Protein AF-A0A3B0M1D8-F1 (afdb_monomer)

Radius of gyration: 18.36 Å; Cα contacts (8 Å, |Δi|>4): 125; chains: 1; bounding box: 50×29×47 Å

Solvent-accessible surface area (backbone atoms only — not comparable to full-atom values): 7432 Å² total; per-residue (Å²): 114,66,66,67,25,56,79,32,48,91,76,76,40,75,44,75,42,72,44,87,62,66,86,48,52,65,48,58,55,61,73,88,69,84,88,58,94,78,61,85,88,63,89,70,65,47,61,24,15,46,59,40,42,51,53,50,51,55,58,25,70,72,49,78,82,52,65,93,92,53,90,46,86,72,48,75,86,75,69,91,86,68,52,72,69,62,55,46,47,76,59,15,56,43,82,42,82,45,72,60,96,91,45,77,35,52,40,78,42,70,41,88,98,46,68,124

InterPro domains:
  IPR046454 Terminase large subunit GpA, endonuclease domain [PF20454] (2-115)

Sequence (116 aa):
MYDFCRERLGRRIWAIKGESARAGKRSPVWLTKRITPRSKSGFKPIIIGVNAAKDTIC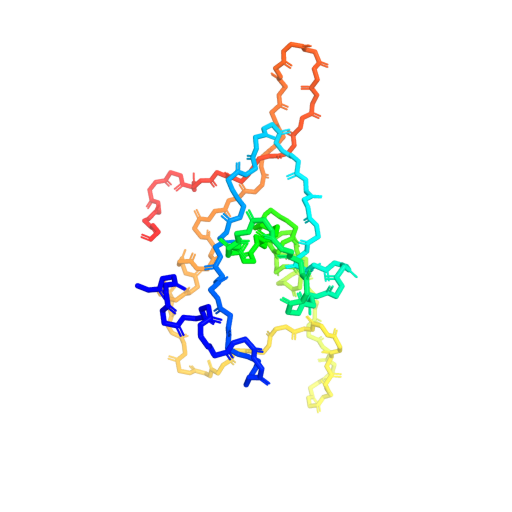ARLHLEPAERGQPSPAYMHFPVDRDLPYFSQLLAERSVVKAIGGQRYRVWEQIPCRAN

pLDDT: mean 81.64, std 9.62, range [47.12, 92.94]

Structure (mmCIF, N/CA/C/O backbone):
data_AF-A0A3B0M1D8-F1
#
_entry.id   AF-A0A3B0M1D8-F1
#
loop_
_atom_site.group_PDB
_atom_site.id
_atom_site.type_symbol
_atom_site.label_atom_id
_atom_site.label_alt_id
_atom_site.label_comp_id
_atom_site.label_asym_id
_atom_site.label_entity_id
_atom_site.label_seq_id
_atom_site.pdbx_PDB_ins_code
_atom_site.Cartn_x
_atom_site.Cartn_y
_atom_site.Cartn_z
_atom_site.occupancy
_atom_site.B_iso_or_equiv
_atom_site.auth_seq_id
_atom_site.auth_comp_id
_atom_site.auth_asym_id
_atom_site.auth_atom_id
_atom_site.pdbx_PDB_model_num
ATOM 1 N N . MET A 1 1 ? 5.602 -17.507 -16.059 1.00 63.75 1 MET A N 1
ATOM 2 C CA . MET A 1 1 ? 4.718 -16.337 -15.817 1.00 63.75 1 MET A CA 1
ATOM 3 C C . MET A 1 1 ? 4.990 -15.199 -16.802 1.00 63.75 1 MET A C 1
ATOM 5 O O . MET A 1 1 ? 4.064 -14.763 -17.470 1.00 63.75 1 MET A O 1
ATOM 9 N N . TYR A 1 2 ? 6.230 -14.713 -16.916 1.00 72.88 2 TYR A N 1
ATOM 10 C CA . TYR A 1 2 ? 6.538 -13.528 -17.725 1.00 72.88 2 TYR A CA 1
ATOM 11 C C . TYR A 1 2 ? 6.308 -13.715 -19.236 1.00 72.88 2 TYR A C 1
ATOM 13 O O . TYR A 1 2 ? 5.731 -12.829 -19.864 1.00 72.88 2 TYR A O 1
ATOM 21 N N . ASP A 1 3 ? 6.637 -14.882 -19.798 1.00 74.81 3 ASP A N 1
ATOM 22 C CA . ASP A 1 3 ? 6.400 -15.169 -21.223 1.00 74.81 3 ASP A CA 1
ATOM 23 C C . ASP A 1 3 ? 4.909 -15.211 -21.582 1.00 74.81 3 ASP A C 1
ATOM 25 O O . ASP A 1 3 ? 4.492 -14.648 -22.593 1.00 74.81 3 ASP A O 1
ATOM 29 N N . PHE A 1 4 ? 4.081 -15.759 -20.685 1.00 79.62 4 PHE A N 1
ATOM 30 C CA . PHE A 1 4 ? 2.625 -15.793 -20.846 1.00 79.62 4 PHE A CA 1
ATOM 31 C C . PHE A 1 4 ? 2.022 -14.386 -20.971 1.00 79.62 4 PHE A C 1
ATOM 33 O O . PHE A 1 4 ? 1.161 -14.145 -21.825 1.00 79.62 4 PHE A O 1
ATOM 40 N N . CYS A 1 5 ? 2.479 -13.452 -20.128 1.00 80.25 5 CYS A N 1
ATOM 41 C CA . CYS A 1 5 ? 2.036 -12.059 -20.160 1.00 80.25 5 CYS A CA 1
ATOM 42 C C . CYS A 1 5 ? 2.596 -11.310 -21.377 1.00 80.25 5 CYS A C 1
ATOM 44 O O . CYS A 1 5 ? 1.894 -10.476 -21.947 1.00 80.25 5 CYS A O 1
ATOM 46 N N . ARG A 1 6 ? 3.828 -11.618 -21.808 1.00 75.69 6 ARG A N 1
ATOM 47 C CA . ARG A 1 6 ? 4.478 -10.994 -22.972 1.00 75.69 6 ARG A CA 1
ATOM 48 C C . ARG A 1 6 ? 3.668 -11.176 -24.251 1.00 75.69 6 ARG A C 1
ATOM 50 O O . ARG A 1 6 ? 3.403 -10.200 -24.947 1.00 75.69 6 ARG A O 1
ATOM 57 N N . GLU A 1 7 ? 3.241 -12.401 -24.529 1.00 77.06 7 GLU A N 1
ATOM 58 C CA . GLU A 1 7 ? 2.466 -12.743 -25.731 1.00 77.06 7 GLU A CA 1
ATOM 59 C C . GLU A 1 7 ? 1.076 -12.090 -25.753 1.00 77.06 7 GLU A C 1
ATOM 61 O O . GLU A 1 7 ? 0.484 -11.896 -26.812 1.00 77.06 7 GLU A O 1
ATOM 66 N N . ARG A 1 8 ? 0.544 -11.725 -24.580 1.00 80.19 8 ARG A N 1
ATOM 67 C CA . ARG A 1 8 ? -0.835 -11.246 -24.403 1.00 80.19 8 ARG A CA 1
ATOM 68 C C . ARG A 1 8 ? -0.925 -9.761 -24.042 1.00 80.19 8 ARG A C 1
ATOM 70 O O . ARG A 1 8 ? -1.992 -9.295 -23.640 1.00 80.19 8 ARG A O 1
ATOM 77 N N . LEU A 1 9 ? 0.144 -8.990 -24.258 1.00 75.12 9 LEU A N 1
ATOM 78 C CA . LEU A 1 9 ? 0.164 -7.540 -24.018 1.00 75.12 9 LEU A CA 1
ATOM 79 C C . LEU A 1 9 ? -0.956 -6.792 -24.766 1.00 75.12 9 LEU A C 1
ATOM 81 O O . LEU A 1 9 ? -1.543 -5.861 -24.216 1.00 75.12 9 LEU A O 1
ATOM 85 N N . GLY A 1 10 ? -1.314 -7.229 -25.981 1.00 73.81 10 GLY A N 1
ATOM 86 C CA . GLY A 1 10 ? -2.427 -6.656 -26.756 1.00 73.81 10 GLY A CA 1
ATOM 87 C C . GLY A 1 10 ? -3.805 -6.834 -26.102 1.00 73.81 10 GLY A C 1
ATOM 88 O O . GLY A 1 10 ? -4.696 -6.017 -26.310 1.00 73.81 10 GLY A O 1
ATOM 89 N N . ARG A 1 11 ? -3.958 -7.850 -25.242 1.00 82.94 11 ARG A N 1
AT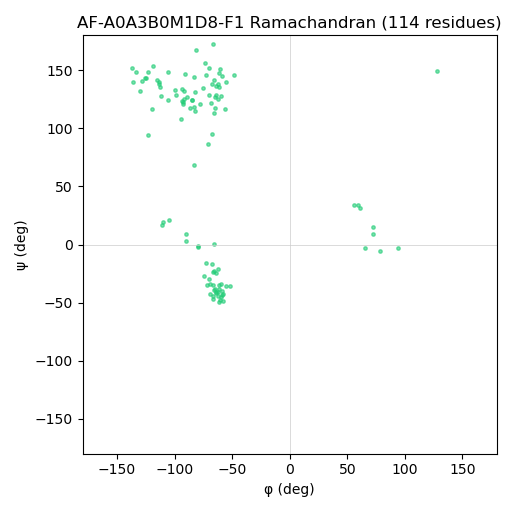OM 90 C CA . ARG A 1 11 ? -5.183 -8.141 -24.477 1.00 82.94 11 ARG A CA 1
ATOM 91 C C . ARG A 1 11 ? -5.225 -7.440 -23.116 1.00 82.94 11 ARG A C 1
ATOM 93 O O . ARG A 1 11 ? -6.106 -7.741 -22.320 1.00 82.94 11 ARG A O 1
ATOM 100 N N . ARG A 1 12 ? -4.285 -6.524 -22.838 1.00 79.19 12 ARG A N 1
ATOM 101 C CA . ARG A 1 12 ? -4.144 -5.825 -21.543 1.00 79.19 12 ARG A CA 1
ATOM 102 C C . ARG A 1 12 ? -3.871 -6.774 -20.365 1.00 79.19 12 ARG A C 1
ATOM 104 O O . ARG A 1 12 ? -4.256 -6.494 -19.237 1.00 79.19 12 ARG A O 1
ATOM 111 N N . ILE A 1 13 ? -3.188 -7.890 -20.627 1.00 83.06 13 ILE A N 1
ATOM 112 C CA . ILE A 1 13 ? -2.700 -8.808 -19.592 1.00 83.06 13 ILE A CA 1
ATOM 113 C C . ILE A 1 13 ? -1.261 -8.415 -19.254 1.00 83.06 13 ILE A C 1
ATOM 115 O O . ILE A 1 13 ? -0.402 -8.375 -20.137 1.00 83.06 13 ILE A O 1
ATOM 119 N N . TRP A 1 14 ? -0.991 -8.129 -17.980 1.00 81.44 14 TRP A N 1
ATOM 120 C CA . TRP A 1 14 ? 0.301 -7.616 -17.524 1.00 81.44 14 TRP A CA 1
ATOM 121 C C . TRP A 1 14 ? 0.894 -8.476 -16.412 1.00 81.44 14 TRP A C 1
ATOM 123 O O . TRP A 1 14 ? 0.173 -8.946 -15.537 1.00 81.44 14 TRP A O 1
ATOM 133 N N . ALA A 1 15 ? 2.220 -8.635 -16.411 1.00 85.75 15 ALA A N 1
ATOM 134 C CA . ALA A 1 15 ? 2.918 -9.116 -15.224 1.00 85.75 15 ALA A CA 1
ATOM 135 C C . ALA A 1 15 ? 3.193 -7.920 -14.318 1.00 85.75 15 ALA A C 1
ATOM 137 O O . ALA A 1 15 ? 3.809 -6.952 -14.762 1.00 85.75 15 ALA A O 1
ATOM 138 N N . ILE A 1 16 ? 2.745 -7.995 -13.070 1.00 86.75 16 ILE A N 1
ATOM 139 C CA . ILE A 1 16 ? 2.902 -6.935 -12.077 1.00 86.75 16 ILE A CA 1
ATOM 140 C C . ILE A 1 16 ? 3.826 -7.444 -10.977 1.00 86.75 16 ILE A C 1
ATOM 142 O O . ILE A 1 16 ? 3.720 -8.589 -10.542 1.00 86.75 16 ILE A O 1
ATOM 146 N N . LYS A 1 17 ? 4.734 -6.585 -10.526 1.00 88.06 17 LYS A N 1
ATOM 147 C CA . LYS A 1 17 ? 5.616 -6.831 -9.391 1.00 88.06 17 LYS A CA 1
ATOM 148 C C . LYS A 1 17 ? 5.665 -5.579 -8.516 1.00 88.06 17 LYS A C 1
ATOM 150 O O . LYS A 1 17 ? 5.725 -4.461 -9.018 1.00 88.06 17 LYS A O 1
ATOM 155 N N . GLY A 1 18 ? 5.663 -5.762 -7.200 1.00 84.88 18 GLY A N 1
ATOM 156 C CA . GLY A 1 18 ? 5.895 -4.665 -6.265 1.00 84.88 18 GLY A CA 1
ATOM 157 C C . GLY A 1 18 ? 7.329 -4.140 -6.355 1.00 84.88 18 GLY A C 1
ATOM 158 O O . GLY A 1 18 ? 8.287 -4.910 -6.458 1.00 84.88 18 GLY A O 1
ATOM 159 N N . GLU A 1 19 ? 7.486 -2.822 -6.323 1.00 85.56 19 GLU A N 1
ATOM 160 C CA . GLU A 1 19 ? 8.785 -2.175 -6.206 1.00 85.56 19 GLU A CA 1
ATOM 161 C C . GLU A 1 19 ? 9.456 -2.555 -4.883 1.00 85.56 19 GLU A C 1
ATOM 163 O O . GLU A 1 19 ? 8.921 -2.310 -3.803 1.00 85.56 19 GLU A O 1
ATOM 168 N N . SER A 1 20 ? 10.679 -3.079 -4.965 1.00 80.38 20 SER A N 1
ATOM 169 C CA . SER A 1 20 ? 11.572 -3.199 -3.811 1.00 80.38 20 SER A CA 1
ATOM 170 C C . SER A 1 20 ? 12.304 -1.869 -3.602 1.00 80.38 20 SER A C 1
ATOM 172 O O . SER A 1 20 ? 13.505 -1.756 -3.870 1.00 80.38 20 SER A O 1
ATOM 174 N N . ALA A 1 21 ? 11.566 -0.838 -3.194 1.00 71.94 21 ALA A N 1
ATOM 175 C CA . ALA A 1 21 ? 12.103 0.509 -3.035 1.00 71.94 21 ALA A CA 1
ATOM 176 C C . ALA A 1 21 ? 13.157 0.558 -1.916 1.00 71.94 21 ALA A C 1
ATOM 178 O O . ALA A 1 21 ? 12.904 0.168 -0.777 1.00 71.94 21 ALA A O 1
ATOM 179 N N . ARG A 1 22 ? 14.348 1.076 -2.236 1.00 67.94 22 ARG A N 1
ATOM 180 C CA . ARG A 1 22 ? 15.428 1.314 -1.266 1.00 67.94 22 ARG A CA 1
ATOM 181 C C . ARG A 1 22 ? 15.320 2.731 -0.692 1.00 67.94 22 ARG A C 1
ATOM 183 O O . ARG A 1 22 ? 14.914 3.653 -1.398 1.00 67.94 22 ARG A O 1
ATOM 190 N N . ALA A 1 23 ? 15.706 2.896 0.575 1.00 67.44 23 ALA A N 1
ATOM 191 C CA . ALA A 1 23 ? 15.824 4.192 1.260 1.00 67.44 23 ALA A CA 1
ATOM 192 C C . ALA A 1 23 ? 14.545 5.064 1.270 1.00 67.44 23 ALA A C 1
ATOM 194 O O . ALA A 1 23 ? 14.615 6.286 1.191 1.00 67.44 23 ALA A O 1
ATOM 195 N N . GLY A 1 24 ? 13.358 4.450 1.345 1.00 68.69 24 GLY A N 1
ATOM 196 C CA . GLY A 1 24 ? 12.095 5.189 1.496 1.00 68.69 24 GLY A CA 1
ATOM 197 C C . GLY A 1 24 ? 11.621 5.949 0.250 1.00 68.69 24 GLY A C 1
ATOM 198 O O . GLY A 1 24 ? 10.729 6.798 0.357 1.00 68.69 24 GLY A O 1
ATOM 199 N N . LYS A 1 25 ? 12.183 5.649 -0.933 1.00 80.06 25 LYS A N 1
ATOM 200 C CA . LYS A 1 25 ? 11.669 6.168 -2.209 1.00 80.06 25 LYS A CA 1
ATOM 201 C C . LYS A 1 25 ? 10.210 5.747 -2.426 1.00 80.06 25 LYS A C 1
ATOM 203 O O . LYS A 1 25 ? 9.791 4.656 -2.028 1.00 80.06 25 LYS A O 1
ATOM 208 N N . ARG A 1 26 ? 9.449 6.640 -3.059 1.00 80.38 26 ARG A N 1
ATOM 209 C CA . ARG A 1 26 ? 8.034 6.470 -3.402 1.00 80.38 26 ARG A CA 1
ATOM 210 C C . ARG A 1 26 ? 7.873 6.637 -4.905 1.00 80.38 26 ARG A C 1
ATOM 212 O O . ARG A 1 26 ? 7.758 7.758 -5.393 1.00 80.38 26 ARG A O 1
ATOM 219 N N . SER A 1 27 ? 7.893 5.528 -5.631 1.00 85.19 27 SER A N 1
ATOM 220 C CA . SER A 1 27 ? 7.425 5.527 -7.015 1.00 85.19 27 SER A CA 1
ATOM 221 C C . SER A 1 27 ? 5.895 5.613 -7.032 1.00 85.19 27 SER A C 1
ATOM 223 O O . SER A 1 27 ? 5.253 5.253 -6.040 1.00 85.19 27 SER A O 1
ATOM 225 N N . PRO A 1 28 ? 5.280 6.103 -8.119 1.00 84.94 28 PRO A N 1
ATOM 226 C CA . PRO A 1 28 ? 3.827 6.164 -8.206 1.00 84.94 28 PRO A CA 1
ATOM 227 C C . PRO A 1 28 ? 3.193 4.766 -8.108 1.00 84.94 28 PRO A C 1
ATOM 229 O O . PRO A 1 28 ? 3.788 3.763 -8.509 1.00 84.94 28 PRO A O 1
ATOM 232 N N . VAL A 1 29 ? 1.959 4.707 -7.593 1.00 86.25 29 VAL A N 1
ATOM 233 C CA . VAL A 1 29 ? 1.193 3.451 -7.457 1.00 86.25 29 VAL A CA 1
ATOM 234 C C . VAL A 1 29 ? 0.946 2.804 -8.819 1.00 86.25 29 VAL A C 1
ATOM 236 O O . VAL A 1 29 ? 1.039 1.592 -8.966 1.00 86.25 29 VAL A O 1
ATOM 239 N N . TRP A 1 30 ? 0.676 3.609 -9.842 1.00 85.69 30 TRP A N 1
ATOM 240 C CA . TRP A 1 30 ? 0.546 3.133 -11.211 1.00 85.69 30 TRP A CA 1
ATOM 241 C C . TRP A 1 30 ? 1.526 3.854 -12.126 1.00 85.69 30 TRP A C 1
ATOM 243 O O . TRP A 1 30 ? 1.859 5.020 -11.915 1.00 85.69 30 TRP A O 1
ATOM 253 N N . LEU A 1 31 ? 1.988 3.151 -13.159 1.00 76.56 31 LEU A N 1
ATOM 254 C CA . LEU A 1 31 ? 2.895 3.708 -14.154 1.00 76.56 31 LEU A CA 1
ATOM 255 C C . LEU A 1 31 ? 2.252 4.912 -14.851 1.00 76.56 31 LEU A C 1
ATOM 257 O O . LEU A 1 31 ? 1.174 4.807 -15.432 1.00 76.56 31 LEU A O 1
ATOM 261 N N . THR A 1 32 ? 2.963 6.036 -14.879 1.00 74.19 32 THR A N 1
ATOM 262 C CA . THR A 1 32 ? 2.549 7.225 -15.641 1.00 74.19 32 THR A CA 1
ATOM 263 C C . THR A 1 32 ? 2.761 7.037 -17.146 1.00 74.19 32 THR A C 1
ATOM 265 O O . THR A 1 32 ? 2.067 7.631 -17.966 1.00 74.19 32 THR A O 1
ATOM 268 N N . LYS A 1 33 ? 3.721 6.189 -17.538 1.00 72.44 33 LYS A N 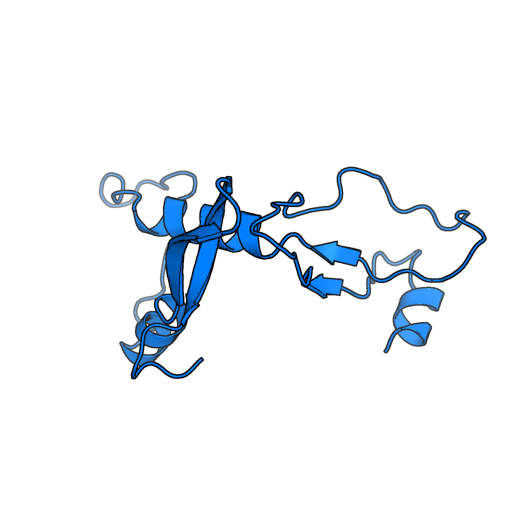1
ATOM 269 C CA . LYS A 1 33 ? 4.049 5.939 -18.944 1.00 72.44 33 LYS A CA 1
ATOM 270 C C . LYS A 1 33 ? 3.211 4.794 -19.508 1.00 72.44 33 LYS A C 1
ATOM 272 O O . LYS A 1 33 ? 3.236 3.679 -18.988 1.00 72.44 33 LYS A O 1
ATOM 277 N N . ARG A 1 34 ? 2.533 5.050 -20.631 1.00 70.62 34 ARG A N 1
ATOM 278 C CA . ARG A 1 34 ? 1.774 4.032 -21.367 1.00 70.62 34 ARG A CA 1
ATOM 279 C C . ARG A 1 34 ? 2.709 2.952 -21.911 1.00 70.62 34 ARG A C 1
ATOM 281 O O . ARG A 1 34 ? 3.688 3.244 -22.597 1.00 70.62 34 ARG A O 1
ATOM 288 N N . ILE A 1 35 ? 2.371 1.700 -21.633 1.00 68.38 35 ILE A N 1
ATOM 289 C CA . ILE A 1 35 ? 3.095 0.534 -22.137 1.00 68.38 35 ILE A CA 1
ATOM 290 C C . ILE A 1 35 ? 2.678 0.319 -23.590 1.00 68.38 35 ILE A C 1
ATOM 292 O O . ILE A 1 35 ? 1.493 0.140 -23.877 1.00 68.38 35 ILE A O 1
ATOM 296 N N . THR A 1 36 ? 3.640 0.357 -24.509 1.00 66.25 36 THR A N 1
ATOM 297 C CA . THR A 1 36 ? 3.403 0.100 -25.932 1.00 66.25 36 THR A CA 1
ATOM 298 C C . THR A 1 36 ? 4.138 -1.169 -26.380 1.00 66.25 36 THR A C 1
ATOM 300 O O . THR A 1 36 ? 5.280 -1.390 -25.969 1.00 66.25 36 THR A O 1
ATOM 303 N N . PRO A 1 37 ? 3.536 -1.998 -27.257 1.00 59.22 37 PRO A N 1
ATOM 304 C CA . PRO A 1 37 ? 4.150 -3.247 -27.731 1.00 59.22 37 PRO A CA 1
ATOM 305 C C . PRO A 1 37 ? 5.465 -3.043 -28.499 1.00 59.22 37 PRO A C 1
ATOM 307 O O . PRO A 1 37 ? 6.265 -3.962 -28.616 1.00 59.22 37 PRO A O 1
ATOM 310 N N . ARG A 1 38 ? 5.700 -1.832 -29.027 1.00 58.25 38 ARG A N 1
ATOM 311 C CA . ARG A 1 38 ? 6.888 -1.471 -29.821 1.00 58.25 38 ARG A CA 1
ATOM 312 C C . ARG A 1 38 ? 8.140 -1.168 -28.992 1.00 58.25 38 ARG A C 1
ATOM 314 O O . ARG A 1 38 ? 9.177 -0.863 -29.574 1.00 58.25 38 ARG A O 1
ATOM 321 N N . SER A 1 39 ? 8.080 -1.226 -27.663 1.00 59.38 39 SER A N 1
ATOM 322 C CA . SER A 1 39 ? 9.260 -1.054 -26.805 1.00 59.38 39 SER A CA 1
ATOM 323 C C . SER A 1 39 ? 10.192 -2.277 -26.925 1.00 59.38 39 SER A C 1
ATOM 325 O O . SER A 1 39 ? 10.089 -3.229 -26.158 1.00 59.38 39 SER A O 1
ATOM 327 N N . LYS A 1 40 ? 11.086 -2.245 -27.920 1.00 47.12 40 LYS A N 1
ATOM 328 C CA . LYS A 1 40 ? 11.859 -3.370 -28.486 1.00 47.12 40 LYS A CA 1
ATOM 329 C C . LYS A 1 40 ? 12.914 -4.072 -27.600 1.00 47.12 40 LYS A C 1
ATOM 331 O O . LYS A 1 40 ? 13.528 -5.002 -28.102 1.00 47.12 40 LYS A O 1
ATOM 336 N N . SER A 1 41 ? 13.163 -3.712 -26.335 1.00 54.75 41 SER A N 1
ATOM 337 C CA . SER A 1 41 ? 14.329 -4.257 -25.588 1.00 54.75 41 SER A CA 1
ATOM 338 C C . SER A 1 41 ? 14.036 -5.241 -24.447 1.00 54.75 41 SER A C 1
ATOM 340 O O . SER A 1 41 ? 14.894 -5.485 -23.604 1.00 54.75 41 SER A O 1
ATOM 342 N N . GLY A 1 42 ? 12.855 -5.857 -24.424 1.00 61.22 42 GLY A N 1
ATOM 343 C CA . GLY A 1 42 ? 12.548 -6.959 -23.508 1.00 61.22 42 GLY A CA 1
ATOM 344 C C . GLY A 1 42 ? 11.271 -6.734 -22.713 1.00 61.22 42 GLY A C 1
ATOM 345 O O . GLY A 1 42 ? 10.880 -5.605 -22.414 1.00 61.22 42 GLY A O 1
ATOM 346 N N . PHE A 1 43 ? 10.599 -7.834 -22.380 1.00 66.31 43 PHE A N 1
ATOM 347 C CA . PHE A 1 43 ? 9.428 -7.803 -21.517 1.00 66.31 43 PHE A CA 1
ATOM 348 C C . PHE A 1 43 ? 9.848 -7.362 -20.112 1.00 66.31 43 PHE A C 1
ATOM 350 O O . PHE A 1 43 ? 10.583 -8.070 -19.427 1.00 66.31 43 PHE A O 1
ATOM 357 N N . LYS A 1 44 ? 9.388 -6.184 -19.686 1.00 72.06 44 LYS A N 1
ATOM 358 C CA . LYS A 1 44 ? 9.596 -5.679 -18.327 1.00 72.06 44 LYS A CA 1
ATOM 359 C C . LYS A 1 44 ? 8.282 -5.806 -17.558 1.00 72.06 44 LYS A C 1
ATOM 361 O O . LYS A 1 44 ? 7.277 -5.278 -18.039 1.00 72.06 44 LYS A O 1
ATOM 366 N N . PRO A 1 45 ? 8.258 -6.481 -16.395 1.00 77.94 45 PRO A N 1
ATOM 367 C CA . PRO A 1 45 ? 7.075 -6.473 -15.550 1.00 77.94 45 PRO A CA 1
ATOM 368 C C . PRO A 1 45 ? 6.768 -5.042 -15.098 1.00 77.94 45 PRO A C 1
ATOM 370 O O . PRO A 1 45 ? 7.669 -4.223 -14.902 1.00 77.94 45 PRO A O 1
ATOM 373 N N . ILE A 1 46 ? 5.484 -4.752 -14.933 1.00 83.69 46 ILE A N 1
ATOM 374 C CA . ILE A 1 46 ? 4.994 -3.506 -14.360 1.00 83.69 46 ILE A CA 1
ATOM 375 C C . ILE A 1 46 ? 5.438 -3.452 -12.908 1.00 83.69 46 ILE A C 1
ATOM 377 O O . ILE A 1 46 ? 5.040 -4.295 -12.107 1.00 83.69 46 ILE A O 1
ATOM 381 N N . ILE A 1 47 ? 6.256 -2.457 -12.581 1.00 85.62 47 ILE A N 1
ATOM 382 C CA . ILE A 1 47 ? 6.676 -2.206 -11.210 1.00 85.62 47 ILE A CA 1
ATOM 383 C C . ILE A 1 47 ? 5.724 -1.190 -10.581 1.00 85.62 47 ILE A C 1
ATOM 385 O O . ILE A 1 47 ? 5.588 -0.080 -11.091 1.00 85.62 47 ILE A O 1
ATOM 389 N N . ILE A 1 48 ? 5.067 -1.584 -9.491 1.00 89.19 48 ILE A N 1
ATOM 390 C CA . ILE A 1 48 ? 4.146 -0.734 -8.721 1.00 89.19 48 ILE A CA 1
ATOM 391 C C . ILE A 1 48 ? 4.855 -0.186 -7.488 1.00 89.19 48 ILE A C 1
ATOM 393 O O . ILE A 1 48 ? 5.463 -0.954 -6.741 1.00 89.19 48 ILE A O 1
ATOM 397 N N . GLY A 1 49 ? 4.731 1.118 -7.233 1.00 90.00 49 GLY A N 1
ATOM 398 C CA . GLY A 1 49 ? 5.239 1.746 -6.016 1.00 90.00 49 GLY A CA 1
ATOM 399 C C . GLY A 1 49 ? 4.485 1.284 -4.767 1.00 90.00 49 GLY A C 1
ATOM 400 O O . GLY A 1 49 ? 3.453 1.851 -4.407 1.00 90.00 49 GLY A O 1
ATOM 401 N N . VAL A 1 50 ? 5.017 0.268 -4.080 1.00 90.38 50 VAL A N 1
ATOM 402 C CA . VAL A 1 50 ? 4.382 -0.340 -2.895 1.00 90.38 50 VAL A CA 1
ATOM 403 C C . VAL A 1 50 ? 4.285 0.655 -1.738 1.00 90.38 50 VAL A C 1
ATOM 405 O O . VAL A 1 50 ? 3.243 0.743 -1.097 1.00 90.38 50 VAL A O 1
ATOM 408 N N . ASN A 1 51 ? 5.330 1.454 -1.500 1.00 89.44 51 ASN A N 1
ATOM 409 C CA . ASN A 1 51 ? 5.337 2.446 -0.418 1.00 89.44 51 ASN A CA 1
ATOM 410 C C . ASN A 1 51 ? 4.251 3.514 -0.605 1.00 89.44 51 ASN A C 1
ATOM 412 O O . ASN A 1 51 ? 3.545 3.839 0.342 1.00 89.44 51 ASN A O 1
ATOM 416 N N . ALA A 1 52 ? 4.084 4.031 -1.827 1.00 90.00 52 ALA A N 1
ATOM 417 C CA . ALA A 1 52 ? 3.040 5.012 -2.124 1.00 90.00 52 ALA A CA 1
ATOM 418 C C . ALA A 1 52 ? 1.633 4.407 -1.991 1.00 90.00 52 ALA A C 1
ATOM 420 O O . ALA A 1 52 ? 0.701 5.079 -1.547 1.00 90.00 52 ALA A O 1
ATOM 421 N N . ALA A 1 53 ? 1.480 3.126 -2.345 1.00 90.56 53 ALA A N 1
ATOM 422 C CA . ALA A 1 53 ? 0.218 2.413 -2.188 1.00 90.56 53 ALA A CA 1
ATOM 423 C C . ALA A 1 53 ? -0.136 2.232 -0.705 1.00 90.56 53 ALA A C 1
ATOM 425 O O . ALA A 1 53 ? -1.256 2.554 -0.314 1.00 90.56 53 ALA A O 1
ATOM 426 N N . LYS A 1 54 ? 0.826 1.801 0.124 1.00 91.19 54 LYS A N 1
ATOM 427 C CA . LYS A 1 54 ? 0.659 1.672 1.581 1.00 91.19 54 LYS A CA 1
ATOM 428 C C . LYS A 1 54 ? 0.316 3.012 2.231 1.00 91.19 54 LYS A C 1
ATOM 430 O O . LYS A 1 54 ? -0.649 3.084 2.981 1.00 91.19 54 LYS A O 1
ATOM 435 N N . ASP A 1 55 ? 1.011 4.086 1.854 1.00 90.94 55 ASP A N 1
ATOM 436 C CA . ASP A 1 55 ? 0.695 5.441 2.322 1.00 90.94 55 ASP A CA 1
ATOM 437 C C . ASP A 1 55 ? -0.750 5.843 1.973 1.00 90.94 55 ASP A C 1
ATOM 439 O O . ASP A 1 55 ? -1.462 6.385 2.814 1.00 90.94 55 ASP A O 1
ATOM 443 N N . THR A 1 56 ? -1.204 5.536 0.753 1.00 91.38 56 THR A N 1
ATOM 444 C CA . THR A 1 56 ? -2.576 5.833 0.309 1.00 91.38 56 THR A CA 1
ATOM 445 C C . THR A 1 56 ? -3.610 5.016 1.080 1.00 91.38 56 THR A C 1
ATOM 447 O O . THR A 1 56 ? -4.625 5.562 1.500 1.00 91.38 56 THR A O 1
ATOM 450 N N . ILE A 1 57 ? -3.369 3.716 1.275 1.00 92.00 57 ILE A N 1
ATOM 451 C CA . ILE A 1 57 ? -4.266 2.834 2.036 1.00 92.00 57 ILE A CA 1
ATOM 452 C C . ILE A 1 57 ? -4.370 3.324 3.475 1.00 92.00 57 ILE A C 1
ATOM 454 O O . ILE A 1 57 ? -5.476 3.540 3.961 1.00 92.00 57 ILE A O 1
ATOM 458 N N . CYS A 1 58 ? -3.240 3.581 4.133 1.00 90.56 58 CYS A N 1
ATOM 459 C CA . CYS A 1 58 ? -3.251 4.088 5.495 1.00 90.56 58 CYS A CA 1
ATOM 460 C C . CYS A 1 58 ? -3.934 5.449 5.589 1.00 90.56 58 CYS A C 1
ATOM 462 O O . CYS A 1 58 ? -4.738 5.627 6.493 1.00 90.56 58 CYS A O 1
ATOM 464 N N . ALA A 1 59 ? -3.718 6.378 4.654 1.00 90.81 59 ALA A N 1
ATOM 465 C CA . ALA A 1 59 ? -4.445 7.649 4.651 1.00 90.81 59 ALA A CA 1
ATOM 466 C C . ALA A 1 59 ? -5.970 7.453 4.569 1.00 90.81 59 ALA A C 1
ATOM 468 O O . ALA A 1 59 ? -6.709 8.129 5.275 1.00 90.81 59 ALA A O 1
ATOM 469 N N . ARG A 1 60 ? -6.440 6.490 3.764 1.00 91.00 60 ARG A N 1
ATOM 470 C CA . ARG A 1 60 ? -7.871 6.169 3.630 1.00 91.00 60 ARG A CA 1
ATOM 471 C C . ARG A 1 60 ? -8.472 5.519 4.873 1.00 91.00 60 ARG A C 1
ATOM 473 O O . ARG A 1 60 ? -9.633 5.763 5.165 1.00 91.00 60 ARG A O 1
ATOM 480 N N . LEU A 1 61 ? -7.694 4.714 5.597 1.00 90.19 61 LEU A N 1
ATOM 481 C CA . LEU A 1 61 ? -8.129 4.091 6.853 1.00 90.19 61 LEU A CA 1
ATOM 482 C C . LEU A 1 61 ? -8.362 5.108 7.980 1.00 90.19 61 LEU A C 1
ATOM 484 O O . LEU A 1 61 ? -9.110 4.808 8.900 1.00 90.19 61 LEU A O 1
ATOM 488 N N . HIS A 1 62 ? -7.734 6.286 7.911 1.00 89.12 62 HIS A N 1
ATOM 489 C CA . HIS A 1 62 ? -7.931 7.373 8.879 1.00 89.12 62 HIS A CA 1
ATOM 490 C C . HIS A 1 62 ? -9.061 8.335 8.482 1.00 89.12 62 HIS A C 1
ATOM 492 O O . HIS A 1 62 ? -9.247 9.354 9.142 1.00 89.12 62 HIS A O 1
ATOM 498 N N . LEU A 1 63 ? -9.768 8.078 7.377 1.00 89.88 63 LEU A N 1
ATOM 499 C CA . LEU A 1 63 ? -10.919 8.894 7.008 1.00 89.88 63 LEU A CA 1
ATOM 500 C C . LEU A 1 63 ? -12.094 8.537 7.910 1.00 89.88 63 LEU A C 1
ATOM 502 O O . LEU A 1 63 ? -12.401 7.362 8.093 1.00 89.88 63 LEU A O 1
ATOM 506 N N . GLU A 1 64 ? -12.776 9.556 8.417 1.00 86.12 64 GLU A N 1
ATOM 507 C CA . GLU A 1 64 ? -14.011 9.366 9.165 1.00 86.12 64 GLU A CA 1
ATOM 508 C C . GLU A 1 64 ? -15.159 8.980 8.217 1.00 86.12 64 GLU A C 1
ATOM 510 O O . GLU A 1 64 ? -15.200 9.429 7.060 1.00 86.12 64 GLU A O 1
ATOM 515 N N . PRO A 1 65 ? -16.096 8.130 8.672 1.00 82.12 65 PRO A N 1
ATOM 516 C CA . PRO A 1 65 ? -17.273 7.801 7.889 1.00 82.12 65 PRO A CA 1
ATOM 517 C C . PRO A 1 65 ? -18.112 9.063 7.655 1.00 82.12 65 PRO A C 1
ATOM 519 O O . PRO A 1 65 ? -18.319 9.869 8.562 1.00 82.12 65 PRO A O 1
ATOM 522 N N . ALA A 1 66 ? -18.620 9.222 6.432 1.00 79.12 66 ALA A N 1
ATOM 523 C CA . ALA A 1 66 ? -19.648 10.222 6.162 1.00 79.12 66 ALA A CA 1
ATOM 524 C C . ALA A 1 66 ? -20.953 9.855 6.885 1.00 79.12 66 ALA A C 1
ATOM 526 O O . ALA A 1 66 ? -21.097 8.765 7.451 1.00 79.12 66 ALA A O 1
ATOM 527 N N . GLU A 1 67 ? -21.920 10.768 6.845 1.00 80.19 67 GLU A N 1
ATOM 528 C CA . GLU A 1 67 ? -23.259 10.525 7.369 1.00 80.19 67 GLU A CA 1
ATOM 529 C C . GLU A 1 67 ? -23.830 9.186 6.884 1.00 80.19 67 GLU A C 1
ATOM 531 O O . GLU A 1 67 ? -23.572 8.714 5.771 1.00 80.19 67 GLU A O 1
ATOM 536 N N . ARG A 1 68 ? -24.612 8.550 7.758 1.00 76.00 68 ARG A N 1
ATOM 537 C CA . ARG A 1 68 ? -25.087 7.179 7.573 1.00 76.00 68 ARG A CA 1
ATOM 538 C C . ARG A 1 68 ? -25.831 7.046 6.238 1.00 76.00 68 ARG A C 1
ATOM 540 O O . ARG A 1 68 ? -26.879 7.648 6.044 1.00 76.00 68 ARG A O 1
ATOM 547 N 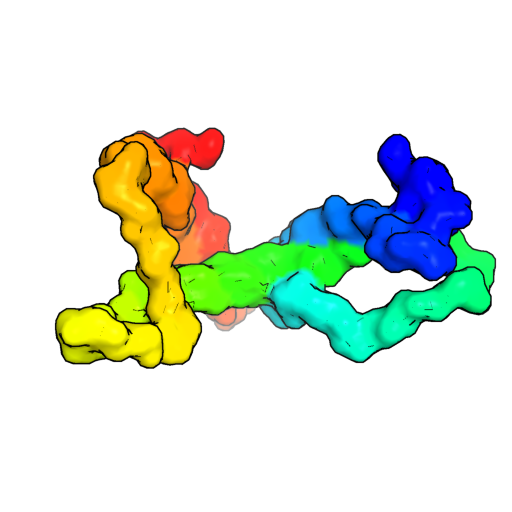N . GLY A 1 69 ? -25.288 6.229 5.336 1.00 72.19 69 GLY A N 1
ATOM 548 C CA . GLY A 1 69 ? -25.873 5.969 4.015 1.00 72.19 69 GLY A CA 1
ATOM 549 C C . GLY A 1 69 ? -25.344 6.848 2.877 1.00 72.19 69 GLY A C 1
ATOM 550 O O . GLY A 1 69 ? -25.719 6.608 1.732 1.00 72.19 69 GLY A O 1
ATOM 551 N N . GLN A 1 70 ? -24.452 7.807 3.144 1.00 78.25 70 GLN A N 1
ATOM 552 C CA . GLN A 1 70 ? -23.799 8.588 2.093 1.00 78.25 70 GLN A CA 1
ATOM 553 C C . GLN A 1 70 ? -22.450 7.967 1.694 1.00 78.25 70 GLN A C 1
ATOM 555 O O . GLN A 1 70 ? -21.649 7.607 2.563 1.00 78.25 70 GLN A O 1
ATOM 560 N N . PRO A 1 71 ? -22.162 7.827 0.387 1.00 75.94 71 PRO A N 1
ATOM 561 C CA . PRO A 1 71 ? -20.857 7.371 -0.066 1.00 75.94 71 PRO A CA 1
ATOM 562 C C . PRO A 1 71 ? -19.805 8.446 0.230 1.00 75.94 71 PRO A C 1
ATOM 564 O O . PRO A 1 71 ? -19.897 9.568 -0.265 1.00 75.94 71 PRO A O 1
ATOM 567 N N . SER A 1 72 ? -18.782 8.091 1.007 1.00 80.12 72 SER A N 1
ATOM 568 C CA . SER A 1 72 ? -17.643 8.973 1.260 1.00 80.12 72 SER A CA 1
ATOM 569 C C . SER A 1 72 ? -16.530 8.683 0.249 1.00 80.12 72 SER A C 1
ATOM 571 O O . SER A 1 72 ? -16.068 7.538 0.152 1.00 80.12 72 SER A O 1
ATOM 573 N N . PRO A 1 73 ? -16.080 9.674 -0.541 1.00 84.25 73 PRO A N 1
ATOM 574 C CA . PRO A 1 73 ? -15.011 9.456 -1.501 1.00 84.25 73 PRO A CA 1
ATOM 575 C C . PRO A 1 73 ? -13.729 9.033 -0.778 1.00 84.25 73 PRO A C 1
ATOM 577 O O . PRO A 1 73 ? -13.328 9.619 0.221 1.00 84.25 73 PRO A O 1
ATOM 580 N N . ALA A 1 74 ? -13.065 8.012 -1.320 1.00 84.50 74 ALA A N 1
ATOM 581 C CA . ALA A 1 74 ? -11.834 7.425 -0.786 1.00 84.50 74 ALA A CA 1
ATOM 582 C C . ALA A 1 74 ? -11.944 6.721 0.583 1.00 84.50 74 ALA A C 1
ATOM 584 O O . ALA A 1 74 ? -10.962 6.095 0.982 1.00 84.50 74 ALA A O 1
ATOM 585 N N . TYR A 1 75 ? -13.102 6.726 1.251 1.00 88.19 75 TYR A N 1
ATOM 586 C CA . TYR A 1 75 ? -13.334 5.907 2.442 1.00 88.19 75 TYR A CA 1
ATOM 587 C C . TYR A 1 75 ? -13.320 4.413 2.093 1.00 88.19 75 TYR A C 1
ATOM 589 O O . TYR A 1 75 ? -13.790 3.995 1.029 1.00 88.19 75 TYR A O 1
ATOM 597 N N . MET A 1 76 ? -12.750 3.595 2.978 1.00 87.38 76 MET A N 1
ATOM 598 C CA . MET A 1 76 ? -12.657 2.152 2.769 1.00 87.38 76 MET A CA 1
ATOM 599 C C . MET A 1 76 ? -13.832 1.448 3.448 1.00 87.38 76 MET A C 1
ATOM 601 O O . MET A 1 76 ? -13.891 1.353 4.669 1.00 87.38 76 MET A O 1
ATOM 605 N N . HIS A 1 77 ? -14.765 0.943 2.643 1.00 87.19 77 HIS A N 1
ATOM 606 C CA . HIS A 1 77 ? -15.883 0.146 3.137 1.00 87.19 77 HIS A CA 1
ATOM 607 C C . HIS A 1 77 ? -15.455 -1.309 3.337 1.00 87.19 77 HIS A C 1
ATOM 609 O O . HIS A 1 77 ? -14.888 -1.925 2.432 1.00 87.19 77 HIS A O 1
ATOM 615 N N . PHE A 1 78 ? -15.778 -1.865 4.502 1.00 87.94 78 PHE A N 1
ATOM 616 C CA . PHE A 1 78 ? -15.557 -3.271 4.821 1.00 87.94 78 PHE A CA 1
ATOM 617 C C . PHE A 1 78 ? -16.901 -3.985 4.965 1.00 87.94 78 PHE A C 1
ATOM 619 O O . PHE A 1 78 ? -17.808 -3.435 5.593 1.00 87.94 78 PHE A O 1
ATOM 626 N N . PRO A 1 79 ? -17.059 -5.184 4.383 1.00 89.25 79 PRO A N 1
ATOM 627 C CA . PRO A 1 79 ? -18.244 -5.985 4.628 1.00 89.25 79 PRO A CA 1
ATOM 628 C C . PRO A 1 79 ? -18.240 -6.517 6.071 1.00 89.25 79 PRO A C 1
ATOM 630 O O . PRO A 1 79 ? -17.191 -6.662 6.70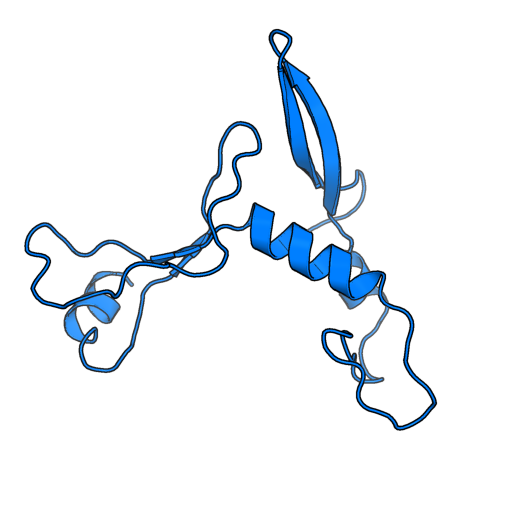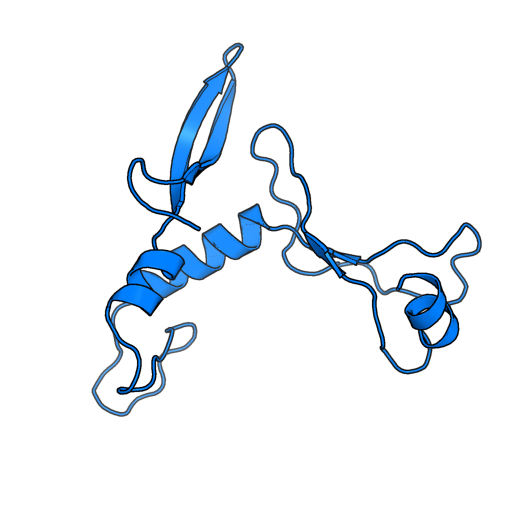0 1.00 89.25 79 PRO A O 1
ATOM 633 N N . VAL A 1 80 ? -19.439 -6.749 6.609 1.00 88.81 80 VAL A N 1
ATOM 634 C CA . VAL A 1 80 ? -19.666 -7.072 8.032 1.00 88.81 80 VAL A CA 1
ATOM 635 C C . VAL A 1 80 ? -19.099 -8.436 8.449 1.00 88.81 80 VAL A C 1
ATOM 637 O O . VAL A 1 80 ? -18.922 -8.693 9.631 1.00 88.81 80 VAL A O 1
ATOM 640 N N . ASP A 1 81 ? -18.793 -9.298 7.481 1.00 92.94 81 ASP A N 1
ATOM 641 C CA . ASP A 1 81 ? -18.244 -10.647 7.655 1.00 92.94 81 ASP A CA 1
ATOM 642 C C . ASP A 1 81 ? -16.728 -10.669 7.926 1.00 92.94 81 ASP A C 1
ATOM 644 O O . ASP A 1 81 ? -16.140 -11.741 8.065 1.00 92.94 81 ASP A O 1
ATOM 648 N N . ARG A 1 82 ? -16.054 -9.512 7.937 1.00 89.44 82 ARG A N 1
ATOM 649 C CA . ARG A 1 82 ? -14.606 -9.446 8.170 1.00 89.44 82 ARG A CA 1
ATOM 650 C C . ARG A 1 82 ? -14.290 -9.494 9.658 1.00 89.44 82 ARG A C 1
ATOM 652 O O . ARG A 1 82 ? -14.566 -8.555 10.396 1.00 89.44 82 ARG A O 1
ATOM 659 N N . ASP A 1 83 ? -13.615 -10.564 10.059 1.00 92.12 83 ASP A N 1
ATOM 660 C CA . ASP A 1 83 ? -13.176 -10.770 11.436 1.00 92.12 83 ASP A CA 1
ATOM 661 C C . ASP A 1 83 ? -11.876 -10.023 11.782 1.00 92.12 83 ASP A C 1
ATOM 663 O O . ASP A 1 83 ? -11.109 -9.575 10.924 1.00 92.12 83 ASP A O 1
ATOM 667 N N . LEU A 1 84 ? -11.566 -9.962 13.078 1.00 89.00 84 LEU A N 1
ATOM 668 C CA . LEU A 1 84 ? -10.366 -9.321 13.626 1.00 89.00 84 LEU A CA 1
ATOM 669 C C . LEU A 1 84 ? -9.026 -9.760 12.982 1.00 89.00 84 LEU A C 1
ATOM 671 O O . LEU A 1 84 ? -8.148 -8.903 12.817 1.00 89.00 84 LEU A O 1
ATOM 675 N N . PRO A 1 85 ? -8.820 -11.033 12.578 1.00 90.12 85 PRO A N 1
ATOM 676 C CA . PRO A 1 85 ? -7.588 -11.448 11.904 1.00 90.12 85 PRO A CA 1
ATOM 677 C C . PRO A 1 85 ? -7.344 -10.722 10.576 1.00 90.12 85 PRO A C 1
ATOM 679 O O . PRO A 1 85 ? -6.201 -10.383 10.270 1.00 90.12 85 PRO A O 1
ATOM 682 N N . TYR A 1 86 ? -8.405 -10.410 9.824 1.00 90.06 86 TYR A N 1
ATOM 683 C CA . TYR A 1 86 ? -8.306 -9.661 8.569 1.00 90.06 86 TYR A CA 1
ATOM 684 C C . TYR A 1 86 ? -7.710 -8.268 8.807 1.00 90.06 86 TYR A C 1
ATOM 686 O O . TYR A 1 86 ? -6.750 -7.860 8.150 1.00 90.06 86 TYR A O 1
ATOM 694 N N . PHE A 1 87 ? -8.225 -7.557 9.811 1.00 89.62 87 PHE A N 1
ATOM 695 C CA . PHE A 1 87 ? -7.723 -6.233 10.180 1.00 89.62 87 PHE A CA 1
ATOM 696 C C . PHE A 1 87 ? -6.334 -6.291 10.820 1.00 89.62 87 PHE A C 1
ATOM 698 O O . PHE A 1 87 ? -5.540 -5.365 10.661 1.00 89.62 87 PHE A O 1
ATOM 705 N N . SER A 1 88 ? -6.012 -7.390 11.503 1.00 89.25 88 SER A N 1
ATOM 706 C CA . SER A 1 88 ? -4.683 -7.599 12.084 1.00 89.25 88 SER A CA 1
ATOM 707 C C . SER A 1 88 ? -3.600 -7.692 11.011 1.00 89.25 88 SER A C 1
ATOM 709 O O . SER A 1 88 ? -2.546 -7.085 11.181 1.00 89.25 88 SER A O 1
ATOM 711 N N . GLN A 1 89 ? -3.877 -8.379 9.897 1.00 89.12 89 GLN A N 1
ATOM 712 C CA . GLN A 1 89 ? -2.991 -8.423 8.727 1.00 89.12 89 GLN A CA 1
ATOM 713 C C . GLN A 1 89 ? -2.939 -7.075 7.997 1.00 89.12 89 GLN A C 1
ATOM 715 O O . GLN A 1 89 ? -1.860 -6.602 7.646 1.00 89.12 89 GLN A O 1
ATOM 720 N N . LEU A 1 90 ? -4.088 -6.411 7.820 1.00 89.12 90 LEU A N 1
ATOM 721 C CA . LEU A 1 90 ? -4.153 -5.091 7.180 1.00 89.12 90 LEU A CA 1
ATOM 722 C C . LEU A 1 90 ? -3.324 -4.032 7.932 1.00 89.12 90 LEU A C 1
ATOM 724 O O . LEU A 1 90 ? -2.737 -3.146 7.314 1.00 89.12 90 LEU A O 1
ATOM 728 N N . LEU A 1 91 ? -3.260 -4.146 9.260 1.00 89.12 91 LEU A N 1
ATOM 729 C CA . LEU A 1 91 ? -2.527 -3.259 10.165 1.00 89.12 91 LEU A CA 1
ATOM 730 C C . LEU A 1 91 ? -1.234 -3.900 10.700 1.00 89.12 91 LEU A C 1
ATOM 732 O O . LEU A 1 91 ? -0.753 -3.515 11.769 1.00 89.12 91 LEU A O 1
ATOM 736 N N . ALA A 1 92 ? -0.686 -4.910 10.022 1.00 90.88 92 ALA A N 1
ATOM 737 C CA . ALA A 1 92 ? 0.522 -5.601 10.478 1.00 90.88 92 ALA A CA 1
ATOM 738 C C . ALA A 1 92 ? 1.795 -4.756 10.307 1.00 90.88 92 ALA A C 1
ATOM 740 O O . ALA A 1 92 ? 2.813 -5.031 10.940 1.00 90.88 92 ALA A O 1
ATOM 741 N N . GLU A 1 93 ? 1.740 -3.695 9.504 1.00 90.19 93 GLU A N 1
ATOM 742 C CA . GLU A 1 93 ? 2.868 -2.808 9.240 1.00 90.19 93 GLU A CA 1
ATOM 743 C C . GLU A 1 93 ? 2.599 -1.363 9.679 1.00 90.19 93 GLU A C 1
ATOM 745 O O . GLU A 1 93 ? 1.463 -0.888 9.688 1.00 90.19 93 GLU A O 1
ATOM 750 N N . ARG A 1 94 ? 3.671 -0.629 9.996 1.00 88.94 94 ARG A N 1
ATOM 751 C CA . ARG A 1 94 ? 3.633 0.799 10.344 1.00 88.94 94 ARG A CA 1
ATOM 752 C C . ARG A 1 94 ? 4.707 1.596 9.608 1.00 88.94 94 ARG A C 1
ATOM 754 O O . ARG A 1 94 ? 5.807 1.101 9.373 1.00 88.94 94 ARG A O 1
ATOM 761 N N . SER A 1 95 ? 4.419 2.861 9.308 1.00 89.38 95 SER A N 1
ATOM 762 C CA . SER A 1 95 ? 5.404 3.798 8.755 1.00 89.38 95 SER A CA 1
ATOM 763 C C . SER A 1 95 ? 6.245 4.421 9.874 1.00 89.38 95 SER A C 1
ATOM 765 O O . SER A 1 95 ? 5.727 5.171 10.701 1.00 89.38 95 SER A O 1
ATOM 767 N N . VAL A 1 96 ? 7.556 4.184 9.857 1.00 89.69 96 VAL A N 1
ATOM 768 C CA . VAL A 1 96 ? 8.544 4.732 10.799 1.00 89.69 96 VAL A CA 1
ATOM 769 C C . VAL A 1 96 ? 9.498 5.677 10.069 1.00 89.69 96 VAL A C 1
ATOM 771 O O . VAL A 1 96 ? 9.924 5.414 8.943 1.00 89.69 96 VAL A O 1
ATOM 774 N N . VAL A 1 97 ? 9.861 6.795 10.702 1.00 90.19 97 VAL A N 1
ATOM 775 C CA . VAL A 1 97 ? 10.918 7.686 10.199 1.00 90.19 97 VAL A CA 1
ATOM 776 C C . VAL A 1 97 ? 12.264 7.181 10.707 1.00 90.19 97 VAL A C 1
ATOM 778 O O . VAL A 1 97 ? 12.511 7.194 11.910 1.00 90.19 97 VAL A O 1
ATOM 781 N N . LYS A 1 98 ? 13.149 6.781 9.795 1.00 88.31 98 LYS A N 1
ATOM 782 C CA . LYS A 1 98 ? 14.538 6.426 10.096 1.00 88.31 98 LYS A CA 1
ATOM 783 C C . LYS A 1 98 ? 15.485 7.521 9.631 1.00 88.31 98 LYS A C 1
ATOM 785 O O . LYS A 1 98 ? 15.218 8.190 8.635 1.00 88.31 98 LYS A O 1
ATOM 790 N N . ALA A 1 99 ? 16.589 7.693 10.348 1.00 88.06 99 ALA A N 1
ATOM 791 C CA . ALA A 1 99 ? 17.675 8.585 9.966 1.00 88.06 99 ALA A CA 1
ATOM 792 C C . ALA A 1 99 ? 18.955 7.761 9.796 1.00 88.06 99 ALA A C 1
ATOM 794 O O . ALA A 1 99 ? 19.416 7.155 10.759 1.00 88.06 99 ALA A O 1
ATOM 795 N N . ILE A 1 100 ? 19.510 7.714 8.584 1.00 84.06 100 ILE A N 1
ATOM 796 C CA . ILE A 1 100 ? 20.810 7.079 8.312 1.00 84.06 100 ILE A CA 1
ATOM 797 C C . ILE A 1 100 ? 21.655 8.071 7.520 1.00 84.06 100 ILE A C 1
ATOM 799 O O . ILE A 1 100 ? 21.166 8.677 6.568 1.00 84.06 100 ILE A O 1
ATOM 803 N N . GL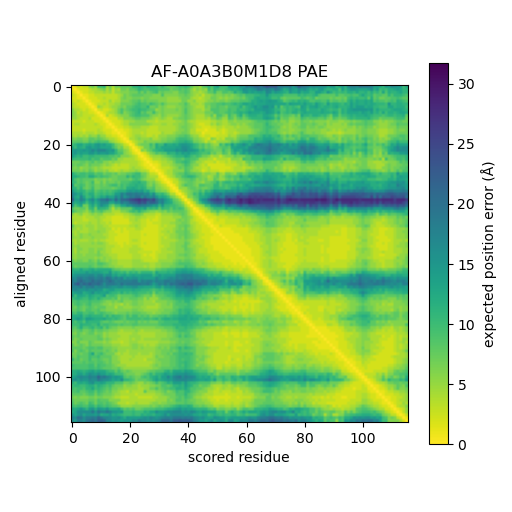Y A 1 101 ? 22.912 8.267 7.930 1.00 81.50 101 GLY A N 1
ATOM 804 C CA . GLY A 1 101 ? 23.841 9.168 7.238 1.00 81.50 101 GLY A CA 1
ATOM 805 C C . GLY A 1 101 ? 23.350 10.619 7.158 1.00 81.50 101 GLY A C 1
ATOM 806 O O . GLY A 1 101 ? 23.551 11.275 6.143 1.00 81.50 101 GLY A O 1
ATOM 807 N N . GLY A 1 102 ? 22.632 11.100 8.180 1.00 85.38 102 GLY A N 1
ATOM 808 C CA . GLY A 1 102 ? 22.077 12.460 8.222 1.00 85.38 102 GLY A CA 1
ATOM 809 C C . GLY A 1 102 ? 20.804 12.678 7.391 1.00 85.38 102 GLY A C 1
ATOM 810 O O . GLY A 1 102 ? 20.186 13.734 7.501 1.00 85.38 102 GLY A O 1
ATOM 811 N N . GLN A 1 103 ? 20.354 11.691 6.608 1.00 84.31 103 GLN A N 1
ATOM 812 C CA . GLN A 1 103 ? 19.106 11.780 5.844 1.00 84.31 103 GLN A CA 1
ATOM 813 C C . GLN A 1 103 ? 17.958 11.077 6.570 1.00 84.31 103 GLN A C 1
ATOM 815 O O . GLN A 1 103 ? 18.072 9.911 6.953 1.00 84.31 103 GLN A O 1
ATOM 820 N N . ARG A 1 104 ? 16.827 11.777 6.731 1.00 86.00 104 ARG A N 1
ATOM 821 C CA . ARG A 1 104 ? 15.584 11.216 7.281 1.00 86.00 104 ARG A CA 1
ATOM 822 C C . ARG A 1 104 ? 14.711 10.682 6.150 1.00 86.00 104 ARG A C 1
ATOM 824 O O . ARG A 1 104 ? 14.362 11.424 5.237 1.00 86.00 104 ARG A O 1
ATOM 831 N N 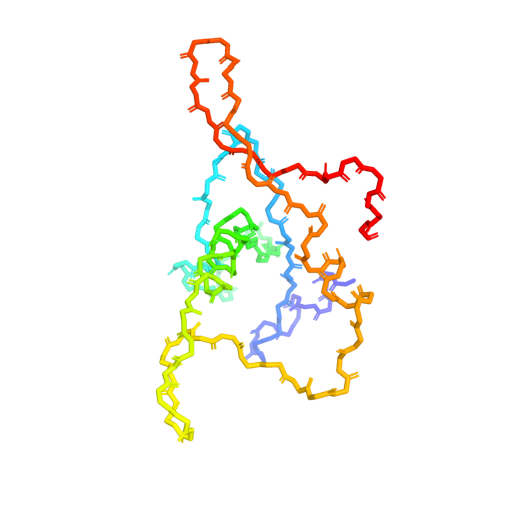. TYR A 1 105 ? 14.308 9.421 6.233 1.00 87.62 105 TYR A N 1
ATOM 832 C CA . TYR A 1 105 ? 13.397 8.796 5.278 1.00 87.62 105 TYR A CA 1
ATOM 833 C C . TYR A 1 105 ? 12.353 7.937 5.999 1.00 87.62 105 TYR A C 1
ATOM 835 O O . TYR A 1 105 ? 12.572 7.440 7.101 1.00 87.62 105 TYR A O 1
ATOM 843 N N . ARG A 1 106 ? 11.174 7.793 5.386 1.00 87.06 106 ARG A N 1
ATOM 844 C CA . ARG A 1 106 ? 10.071 6.976 5.919 1.00 87.06 106 ARG A CA 1
ATOM 845 C C . ARG A 1 106 ? 10.157 5.556 5.368 1.00 87.06 106 ARG A C 1
ATOM 847 O O . ARG A 1 106 ? 10.291 5.393 4.155 1.00 87.06 106 ARG A O 1
ATOM 854 N N . VAL A 1 107 ? 10.048 4.562 6.241 1.00 88.06 107 VAL A N 1
ATOM 855 C CA . VAL A 1 107 ? 10.093 3.129 5.920 1.00 88.06 107 VAL A CA 1
ATOM 856 C C . VAL A 1 107 ? 8.887 2.438 6.535 1.00 88.06 107 VAL A C 1
ATOM 858 O O . VAL A 1 107 ? 8.511 2.752 7.659 1.00 88.06 107 VAL A O 1
ATOM 861 N N . TRP A 1 108 ? 8.307 1.492 5.805 1.00 88.50 108 TRP A N 1
ATOM 862 C CA . TRP A 1 108 ? 7.298 0.583 6.335 1.00 88.50 108 TRP A CA 1
ATOM 863 C C . TRP A 1 108 ? 7.977 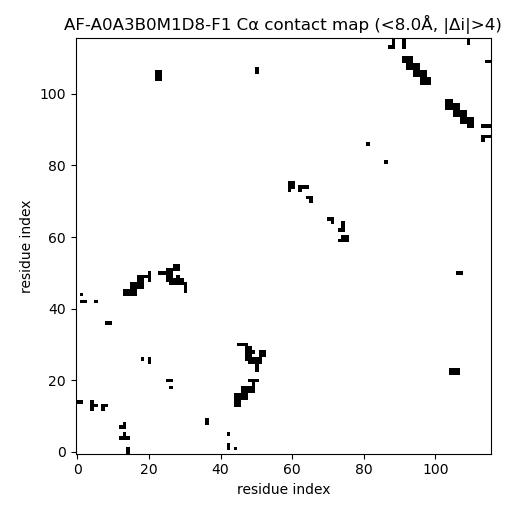-0.601 7.013 1.00 88.50 108 TRP A C 1
ATOM 865 O O . TRP A 1 108 ? 8.804 -1.275 6.398 1.00 88.50 108 TRP A O 1
ATOM 875 N N . GLU A 1 109 ? 7.643 -0.832 8.275 1.00 88.94 109 GLU A N 1
ATOM 876 C CA . GLU A 1 109 ? 8.175 -1.931 9.073 1.00 88.94 109 GLU A CA 1
ATOM 877 C C . GLU A 1 109 ? 7.039 -2.762 9.641 1.00 88.94 109 GLU A C 1
ATOM 879 O O . GLU A 1 109 ? 6.013 -2.217 10.054 1.00 88.94 109 GLU A O 1
ATOM 884 N N . GLN A 1 110 ? 7.244 -4.074 9.701 1.00 88.44 110 GLN A N 1
ATOM 885 C CA . GLN A 1 110 ? 6.326 -4.958 10.398 1.00 88.44 110 GLN A CA 1
ATOM 886 C C . GLN A 1 110 ? 6.326 -4.624 11.893 1.00 88.44 110 GLN A C 1
ATOM 888 O O . GLN A 1 110 ? 7.372 -4.381 12.504 1.00 88.44 110 GLN A O 1
ATOM 893 N N . ILE A 1 111 ? 5.136 -4.583 12.480 1.00 86.94 111 ILE A N 1
ATOM 894 C CA . ILE A 1 111 ? 4.970 -4.409 13.916 1.00 86.94 111 ILE A CA 1
ATOM 895 C C . ILE A 1 111 ? 5.450 -5.701 14.593 1.00 86.94 111 ILE A C 1
ATOM 897 O O . ILE A 1 111 ? 4.996 -6.783 14.211 1.00 86.94 111 ILE A O 1
ATOM 901 N N . PRO A 1 112 ? 6.351 -5.623 15.591 1.00 79.50 112 PRO A N 1
ATOM 902 C CA . PRO A 1 112 ? 6.801 -6.809 16.306 1.00 79.50 112 PRO A CA 1
ATOM 903 C C . PRO A 1 112 ? 5.599 -7.566 16.883 1.00 79.50 112 PRO A C 1
ATOM 905 O O . PRO A 1 112 ? 4.643 -6.956 17.361 1.00 79.50 112 PRO A O 1
ATOM 908 N N . CYS A 1 113 ? 5.653 -8.896 16.805 1.00 74.56 113 CYS A N 1
ATOM 909 C CA . CYS A 1 113 ? 4.588 -9.820 17.210 1.00 74.56 113 CYS A CA 1
ATOM 910 C C . CYS A 1 113 ? 3.343 -9.866 16.300 1.00 74.56 113 CYS A C 1
ATOM 912 O O . CYS A 1 113 ? 2.373 -10.531 16.660 1.00 74.56 113 CYS A O 1
ATOM 914 N N . ARG A 1 114 ? 3.350 -9.227 15.118 1.00 72.81 114 ARG A N 1
ATOM 915 C CA . ARG A 1 114 ? 2.323 -9.436 14.080 1.00 72.81 114 ARG A CA 1
ATOM 916 C C . ARG A 1 114 ? 2.921 -10.146 12.870 1.00 72.81 114 ARG A C 1
ATOM 918 O O . ARG A 1 114 ? 3.933 -9.704 12.338 1.00 72.81 114 ARG A O 1
ATOM 925 N N . ALA A 1 115 ? 2.297 -11.244 12.448 1.00 68.19 115 ALA A N 1
ATOM 926 C CA . ALA A 1 115 ? 2.655 -11.939 11.215 1.00 68.19 115 ALA A CA 1
ATOM 927 C C . ALA A 1 115 ? 1.985 -11.267 10.003 1.00 68.19 115 ALA A C 1
ATOM 929 O O . ALA A 1 115 ? 0.855 -10.787 10.114 1.00 68.19 115 ALA A O 1
ATOM 930 N N . ASN A 1 116 ? 2.699 -11.247 8.873 1.00 54.94 116 ASN A N 1
ATOM 931 C CA . ASN A 1 116 ? 2.178 -10.852 7.559 1.00 54.94 116 ASN A CA 1
ATOM 932 C C . ASN A 1 116 ? 1.660 -12.082 6.817 1.00 54.94 116 ASN A C 1
ATOM 934 O O . ASN A 1 116 ? 2.321 -13.138 6.938 1.00 54.94 116 ASN A O 1
#

Nearest PDB structures (foldseek):
  8hbd-assembly1_R  TM=6.570E-01  e=5.662E-01  Homo sapiens
  8iy5-assembly1_R  TM=6.274E-01  e=7.357E-01  Homo sapiens
  8xvh-assembly1_R  TM=6.023E-01  e=1.614E+00  Clostridium perfringens
  8xve-assembly1_R  TM=6.012E-01  e=1.965E+00  Clostridium perfringens
  6igl-assembly1_A  TM=5.830E-01  e=1.724E+00  Homo sapiens

Organism: NCBI:txid235567

Mean predicted aligned error: 7.91 Å

Secondary structure (DSSP, 8-state):
-HHHHHHTGGGT---EEE---STT----SS-SSPP-TT-TT---PEEE-HHHHHHHHHHHHTPPPPSTTPPPTT-----TT--HHHHHHHTSEEEEEEEETTEEEEEEEEPTT---

Foldseek 3Di:
DQVVQLVCVVVVRFAEDEDPDPQQDFDAQFDPDDDDNPPPDDRDGGYGRPSNVLVLLVVQPPDDDDPPPDDDPSHDDDDPPDDPLNVLVNPQWDWDWDADPNDTHIDIDGDPPGDD